Protein AF-A0A0F9C5E8-F1 (afdb_monomer_lite)

Radius of gyration: 18.39 Å; chains: 1; bounding box: 57×38×44 Å

pLDDT: mean 89.44, std 13.34, range [33.28, 97.56]

InterPro domains:
  IPR007160 Domain of unknown function DUF362 [PF04015] (44-143)

Foldseek 3Di:
DDDPPDPPPDDDDDPPPDDLLVRVQVVQVVVPHPCVPAAEPFAEEDEWALQDLDEPPNGDHPVNVLSVQVSNCVGYPNYAYEYEYHPPDWSLVSCCSHQVPVVVVVVHHYHYPVNFDWDKDQVVVVVDDPDGIDIDRVVVVCRDD

Sequence (145 aa):
MQTTQTKNNVNIIDASSDSLSNDIEKALQMHGGLSKFISKGDQVLLKPNFNTGDPFPASSDPEFLLTVIQKVLDITSDVSIIESSTLRLKTEEVINGIMGAEFKELGVPLITEQDFKYKTIDLKALGAEYIKKVKFPQRILDTEA

Organism: NCBI:txid412755

Secondary structure (DSSP, 8-state):
---------------SSS-HHHHHHHHHHTTT-GGGT--TT-EEEE----SSSPPTTSS--HHHHHHHHHHHHTT-SEEEEE--PSTT--HHHHHHHHHHHHHHHH-PPEE-TTT--EEEEETTTTT-SS--EEEEEHHHH----

Structure (mmCIF, N/CA/C/O backbone):
data_AF-A0A0F9C5E8-F1
#
_entry.id   AF-A0A0F9C5E8-F1
#
loop_
_atom_site.group_PDB
_atom_site.id
_atom_site.type_symbol
_atom_site.label_atom_id
_atom_site.label_alt_id
_atom_site.label_comp_id
_atom_site.label_asym_id
_atom_site.label_entity_id
_atom_site.label_seq_id
_atom_site.pdbx_PDB_ins_code
_atom_site.Cartn_x
_atom_site.Cartn_y
_atom_site.Cartn_z
_atom_site.occupancy
_atom_site.B_iso_or_equiv
_atom_site.auth_seq_id
_atom_site.auth_comp_id
_atom_site.auth_asym_id
_atom_site.auth_atom_id
_atom_site.pdbx_PDB_model_num
ATOM 1 N N . MET A 1 1 ? -40.160 -0.018 -25.779 1.00 40.16 1 MET A N 1
ATOM 2 C CA . MET A 1 1 ? -39.038 0.944 -25.749 1.00 40.16 1 MET A CA 1
ATOM 3 C C . MET A 1 1 ? -37.895 0.282 -25.006 1.00 40.16 1 MET A C 1
ATOM 5 O O . MET A 1 1 ? -38.085 -0.097 -23.860 1.00 40.16 1 MET A O 1
ATOM 9 N N . GLN A 1 2 ? -36.773 0.037 -25.683 1.00 33.28 2 GLN A N 1
ATOM 10 C CA . GLN A 1 2 ? -35.558 -0.487 -25.058 1.00 33.28 2 GLN A CA 1
ATOM 11 C C . GLN A 1 2 ? -34.925 0.627 -24.224 1.00 33.28 2 GLN A C 1
ATOM 13 O O . GLN A 1 2 ? -34.591 1.684 -24.752 1.00 33.28 2 GLN A O 1
ATOM 18 N N . THR A 1 3 ? -34.789 0.403 -22.922 1.00 35.19 3 THR A N 1
ATOM 19 C CA . THR A 1 3 ? -33.961 1.231 -22.047 1.00 35.19 3 THR A CA 1
ATOM 20 C C . THR A 1 3 ? -32.500 0.916 -22.332 1.00 35.19 3 THR A C 1
ATOM 22 O O . THR A 1 3 ? -32.006 -0.154 -21.976 1.00 35.19 3 THR A O 1
ATOM 25 N N . THR A 1 4 ? -31.812 1.839 -22.993 1.00 41.25 4 THR A N 1
ATOM 26 C CA . THR A 1 4 ? -30.359 1.822 -23.150 1.00 41.25 4 THR A CA 1
ATOM 27 C C . THR A 1 4 ? -29.732 1.974 -21.763 1.00 41.25 4 THR A C 1
ATOM 29 O O . THR A 1 4 ? -29.729 3.065 -21.202 1.00 41.25 4 THR A O 1
ATOM 32 N N . GLN A 1 5 ? -29.242 0.879 -21.173 1.00 43.75 5 GLN A N 1
ATOM 33 C CA . GLN A 1 5 ? -28.375 0.958 -19.997 1.00 43.75 5 GLN A CA 1
ATOM 34 C C . GLN A 1 5 ? -27.051 1.592 -20.423 1.00 43.75 5 GLN A C 1
ATOM 36 O O . GLN A 1 5 ? -26.252 0.986 -21.139 1.00 43.75 5 GLN A O 1
ATOM 41 N N . THR A 1 6 ? -26.811 2.819 -19.982 1.00 46.56 6 THR A N 1
ATOM 42 C CA . THR A 1 6 ? -25.499 3.452 -20.066 1.00 46.56 6 THR A CA 1
ATOM 43 C C . THR A 1 6 ? -24.561 2.707 -19.113 1.00 46.56 6 THR A C 1
ATOM 45 O O . THR A 1 6 ? -24.739 2.758 -17.898 1.00 46.56 6 THR A O 1
ATOM 48 N N . LYS A 1 7 ? -23.581 1.972 -19.657 1.00 53.41 7 LYS A N 1
ATOM 49 C CA . LYS A 1 7 ? -22.480 1.345 -18.903 1.00 53.41 7 LYS A CA 1
ATOM 50 C C . LYS A 1 7 ? -21.569 2.426 -18.311 1.00 53.41 7 LYS A C 1
ATOM 52 O O . LYS A 1 7 ? -20.485 2.673 -18.831 1.00 53.41 7 LYS A O 1
ATOM 57 N N . ASN A 1 8 ? -21.988 3.064 -17.229 1.00 58.28 8 ASN A N 1
ATOM 58 C CA . ASN A 1 8 ? -21.096 3.908 -16.445 1.00 58.28 8 ASN A CA 1
ATOM 59 C C . ASN A 1 8 ? -20.628 3.095 -15.235 1.00 58.28 8 ASN A C 1
ATOM 61 O O . ASN A 1 8 ? -21.305 3.045 -14.218 1.00 58.28 8 ASN A O 1
ATOM 65 N N . ASN A 1 9 ? -19.466 2.441 -15.352 1.00 75.19 9 ASN A N 1
ATOM 66 C CA . ASN A 1 9 ? -18.814 1.697 -14.258 1.00 75.19 9 ASN A CA 1
ATOM 67 C C . ASN A 1 9 ? -18.122 2.626 -13.236 1.00 75.19 9 ASN A C 1
ATOM 69 O O . ASN A 1 9 ? -17.212 2.198 -12.530 1.00 75.19 9 ASN A O 1
ATOM 73 N N . VAL A 1 10 ? -18.491 3.907 -13.203 1.00 79.88 10 VAL A N 1
ATOM 74 C CA . VAL A 1 10 ? -17.850 4.928 -12.374 1.00 79.88 10 VAL A CA 1
ATOM 75 C C . VAL A 1 10 ? -18.875 5.440 -11.382 1.00 79.88 10 VAL A C 1
ATOM 77 O O . VAL A 1 10 ? -19.918 5.959 -11.774 1.00 79.88 10 VAL A O 1
ATOM 80 N N . ASN A 1 11 ? -18.540 5.303 -10.106 1.00 82.56 11 ASN A N 1
ATOM 81 C CA . ASN A 1 11 ? -19.304 5.843 -9.000 1.00 82.56 11 ASN A CA 1
ATOM 82 C C . ASN A 1 11 ? -18.559 7.057 -8.442 1.00 82.56 11 ASN A C 1
ATOM 84 O O . ASN A 1 11 ? -17.354 6.984 -8.210 1.00 82.56 11 ASN A O 1
ATOM 88 N N . ILE A 1 12 ? -19.268 8.167 -8.249 1.00 85.25 12 ILE A N 1
ATOM 89 C CA . ILE A 1 12 ? -18.732 9.384 -7.632 1.00 85.25 12 ILE A CA 1
ATOM 90 C C . ILE A 1 12 ? -19.453 9.562 -6.302 1.00 85.25 12 ILE A C 1
ATOM 92 O O . ILE A 1 12 ? -20.683 9.513 -6.262 1.00 85.25 12 ILE A O 1
ATOM 96 N N . ILE A 1 13 ? -18.687 9.761 -5.235 1.00 83.69 13 ILE A N 1
ATOM 97 C CA . ILE A 1 13 ? -19.205 10.004 -3.889 1.00 83.69 13 ILE A CA 1
ATOM 98 C C . ILE A 1 13 ? -18.778 11.401 -3.466 1.00 83.69 13 ILE A C 1
ATOM 100 O O . ILE A 1 13 ? -17.630 11.794 -3.666 1.00 83.69 13 ILE A O 1
ATOM 104 N N . ASP A 1 14 ? -19.720 12.140 -2.892 1.00 84.75 14 ASP A N 1
ATOM 105 C CA . ASP A 1 14 ? -19.439 13.391 -2.206 1.00 84.75 14 ASP A CA 1
ATOM 106 C C . ASP A 1 14 ? -18.900 13.085 -0.803 1.00 84.75 14 ASP A C 1
ATOM 108 O O . ASP A 1 14 ? -19.644 12.620 0.060 1.00 84.75 14 ASP A O 1
ATOM 112 N N . ALA A 1 15 ? -17.604 13.331 -0.604 1.00 83.25 15 ALA A N 1
ATOM 113 C CA . ALA A 1 15 ? -16.894 13.100 0.653 1.00 83.25 15 ALA A CA 1
ATOM 114 C C . ALA A 1 15 ? -16.787 14.364 1.534 1.00 83.25 15 ALA A C 1
ATOM 116 O O . ALA A 1 15 ? -15.836 14.528 2.292 1.00 83.25 15 ALA A O 1
ATOM 117 N N . SER A 1 16 ? -17.706 15.327 1.373 1.00 81.19 16 SER A N 1
ATOM 118 C CA . SER A 1 16 ? -17.663 16.608 2.103 1.00 81.19 16 SER A CA 1
ATOM 119 C C . SER A 1 16 ? -18.531 16.661 3.365 1.00 81.19 16 SER A C 1
ATOM 121 O O . SER A 1 16 ? -18.454 17.631 4.119 1.00 81.19 16 SER A O 1
ATOM 123 N N . SER A 1 17 ? -19.378 15.656 3.596 1.00 78.38 17 SER A N 1
ATOM 124 C CA . SER A 1 17 ? -20.454 15.714 4.600 1.00 78.38 17 SER A CA 1
ATOM 125 C C . SER A 1 17 ? -20.312 14.724 5.757 1.00 78.38 17 SER A C 1
ATOM 127 O O . SER A 1 17 ? -21.110 14.771 6.693 1.00 78.38 17 SER A O 1
ATOM 129 N N . ASP A 1 18 ? -19.317 13.840 5.711 1.00 87.19 18 ASP A N 1
ATOM 130 C CA . ASP A 1 18 ? -19.126 12.756 6.671 1.00 87.19 18 ASP A CA 1
ATOM 131 C C . ASP A 1 18 ? -17.639 12.620 7.050 1.00 87.19 18 ASP A C 1
ATOM 133 O O . ASP A 1 18 ? -16.786 13.393 6.615 1.00 87.19 18 ASP A O 1
ATOM 137 N N . SER A 1 19 ? -17.324 11.653 7.908 1.00 92.88 19 SER A N 1
ATOM 138 C CA . SER A 1 19 ? -15.942 11.283 8.205 1.00 92.88 19 SER A CA 1
ATOM 139 C C . SER A 1 19 ? -15.291 10.552 7.028 1.00 92.88 19 SER A C 1
ATOM 141 O O . SER A 1 19 ? -15.931 9.740 6.353 1.00 92.88 19 SER A O 1
ATOM 143 N N . LEU A 1 20 ? -13.978 10.743 6.865 1.00 92.06 20 LEU A N 1
ATOM 144 C CA . LEU A 1 20 ? -13.174 10.071 5.841 1.00 92.06 20 LEU A CA 1
ATOM 145 C C . LEU A 1 20 ? -13.376 8.545 5.838 1.00 92.06 20 LEU A C 1
ATOM 147 O O . LEU A 1 20 ? -13.530 7.933 4.784 1.00 92.06 20 LEU A O 1
ATOM 151 N N . SER A 1 21 ? -13.447 7.925 7.020 1.00 93.44 21 SER A N 1
ATOM 152 C CA . SER A 1 21 ? -13.689 6.482 7.156 1.00 93.44 21 SER A CA 1
ATOM 153 C C . SER A 1 21 ? -15.048 6.039 6.616 1.00 93.44 21 SER A C 1
ATOM 155 O O . SER A 1 21 ? -15.128 5.002 5.946 1.00 93.44 21 SER A O 1
ATOM 157 N N . ASN A 1 22 ? -16.105 6.818 6.858 1.00 93.50 22 ASN A N 1
ATOM 158 C CA . ASN A 1 22 ? -17.437 6.525 6.334 1.00 93.50 22 ASN A CA 1
ATOM 159 C C . ASN A 1 22 ? -17.494 6.718 4.819 1.00 93.50 22 ASN A C 1
ATOM 161 O O . ASN A 1 22 ? -18.128 5.924 4.126 1.00 93.50 22 ASN A O 1
ATOM 165 N N . ASP A 1 23 ? -16.811 7.726 4.287 1.00 93.69 23 ASP A N 1
ATOM 166 C CA . ASP A 1 23 ? -16.805 7.974 2.846 1.00 93.69 23 ASP A CA 1
ATOM 167 C C . ASP A 1 23 ? -15.986 6.929 2.082 1.00 93.69 23 ASP A C 1
ATOM 169 O O . ASP A 1 23 ? -16.433 6.438 1.040 1.00 93.69 23 ASP A O 1
ATOM 173 N N . ILE A 1 24 ? -14.862 6.478 2.648 1.00 93.44 24 ILE A N 1
ATOM 174 C CA . ILE A 1 24 ? -14.124 5.312 2.141 1.00 93.44 24 ILE A CA 1
ATOM 175 C C . ILE A 1 24 ? -15.002 4.054 2.206 1.00 93.44 24 ILE A C 1
ATOM 177 O O . ILE A 1 24 ? -15.037 3.286 1.244 1.00 93.44 24 ILE A O 1
ATOM 181 N N . GLU A 1 25 ? -15.745 3.840 3.298 1.00 92.94 25 GLU A N 1
ATOM 182 C CA . GLU A 1 25 ? -16.660 2.696 3.418 1.00 92.94 25 GLU A CA 1
ATOM 183 C C . GLU A 1 25 ? -17.726 2.712 2.321 1.00 92.94 25 GLU A C 1
ATOM 185 O O . GLU A 1 25 ? -17.894 1.721 1.611 1.00 92.94 25 GLU A O 1
ATOM 190 N N . LYS A 1 26 ? -18.405 3.849 2.125 1.00 92.44 26 LYS A N 1
ATOM 191 C CA . LYS A 1 26 ? -19.398 4.016 1.054 1.00 92.44 26 LYS A CA 1
ATOM 192 C C . LYS A 1 26 ? -18.786 3.681 -0.306 1.00 92.44 26 LYS A C 1
ATOM 194 O O . LYS A 1 26 ? -19.394 2.929 -1.068 1.00 92.44 26 LYS A O 1
ATOM 199 N N . ALA A 1 27 ? -17.574 4.171 -0.587 1.00 91.50 27 ALA A N 1
ATOM 200 C CA . ALA A 1 27 ? -16.862 3.894 -1.837 1.00 91.50 27 ALA A CA 1
ATOM 201 C C . ALA A 1 27 ? -16.620 2.403 -2.051 1.00 91.50 27 ALA A C 1
ATOM 203 O O . ALA A 1 27 ? -16.936 1.866 -3.115 1.00 91.50 27 ALA A O 1
ATOM 204 N N . LEU A 1 28 ? -16.124 1.714 -1.027 1.00 92.19 28 LEU A N 1
ATOM 205 C CA . LEU A 1 28 ? -15.873 0.278 -1.081 1.00 92.19 28 LEU A CA 1
ATOM 206 C C . LEU A 1 28 ? -17.173 -0.517 -1.254 1.00 92.19 28 LEU A C 1
ATOM 208 O O . LEU A 1 28 ? -17.236 -1.427 -2.087 1.00 92.19 28 LEU A O 1
ATOM 212 N N . GLN A 1 29 ? -18.232 -0.157 -0.525 1.00 92.31 29 GLN A N 1
ATOM 213 C CA . GLN A 1 29 ? -19.520 -0.854 -0.571 1.00 92.31 29 GLN A CA 1
ATOM 214 C C . GLN A 1 29 ? -20.193 -0.773 -1.945 1.00 92.31 29 GLN A C 1
ATOM 216 O O . GLN A 1 29 ? -20.793 -1.755 -2.384 1.00 92.31 29 GLN A O 1
ATOM 221 N N . MET A 1 30 ? -20.009 0.316 -2.699 1.00 90.19 30 MET A N 1
ATOM 222 C CA . MET A 1 30 ? -20.496 0.401 -4.086 1.00 90.19 30 MET A CA 1
ATOM 223 C C . MET A 1 30 ? -19.869 -0.648 -5.024 1.00 90.19 30 MET A C 1
ATOM 225 O O . MET A 1 30 ? -20.436 -0.951 -6.075 1.00 90.19 30 MET A O 1
ATOM 229 N N . HIS A 1 31 ? -18.734 -1.241 -4.641 1.00 88.88 31 HIS A N 1
ATOM 230 C CA . HIS A 1 31 ? -18.076 -2.339 -5.359 1.00 88.88 31 HIS A CA 1
ATOM 231 C C . HIS A 1 31 ? -18.258 -3.717 -4.686 1.00 88.88 31 HIS A C 1
ATOM 233 O O . HIS A 1 31 ? -17.809 -4.739 -5.225 1.00 88.88 31 HIS A O 1
ATOM 239 N N . GLY A 1 32 ? -18.999 -3.767 -3.573 1.00 91.62 32 GLY A N 1
ATOM 240 C CA . GLY A 1 32 ? -19.283 -4.965 -2.778 1.00 91.62 32 GLY A CA 1
ATOM 241 C C . GLY A 1 32 ? -18.394 -5.146 -1.544 1.00 91.62 32 GLY A C 1
ATOM 242 O O . GLY A 1 32 ? -18.422 -6.222 -0.954 1.00 91.62 32 GLY A O 1
ATOM 243 N N . GLY A 1 33 ? -17.618 -4.126 -1.166 1.00 94.31 33 GLY A N 1
ATOM 244 C CA . GLY A 1 33 ? -16.755 -4.136 0.016 1.00 94.31 33 GLY A CA 1
ATOM 245 C C . GLY A 1 33 ? -15.441 -4.901 -0.175 1.00 94.31 33 GLY A C 1
ATOM 246 O O . GLY A 1 33 ? -15.265 -5.660 -1.130 1.00 94.31 33 GLY A O 1
ATOM 247 N N . LEU A 1 34 ? -14.503 -4.706 0.757 1.00 96.00 34 LEU A N 1
ATOM 248 C CA . LEU A 1 34 ? -13.199 -5.384 0.740 1.00 96.00 34 LEU A CA 1
ATOM 249 C C . LEU A 1 34 ? -13.329 -6.903 0.925 1.00 96.00 34 LEU A C 1
ATOM 251 O O . LEU A 1 34 ? -12.650 -7.665 0.243 1.00 96.00 34 LEU A O 1
ATOM 255 N N . SER A 1 35 ? -14.267 -7.360 1.761 1.00 95.88 35 SER A N 1
ATOM 256 C CA . SER A 1 35 ? -14.495 -8.791 2.032 1.00 95.88 35 SER A CA 1
ATOM 257 C C . SER A 1 35 ? -14.951 -9.604 0.814 1.00 95.88 35 SER A C 1
ATOM 259 O O . SER A 1 35 ? -15.054 -10.824 0.883 1.00 95.88 35 SER A O 1
ATOM 261 N N . LYS A 1 36 ? -15.242 -8.948 -0.313 1.00 95.50 36 LYS A N 1
ATOM 262 C CA . LYS A 1 36 ? -15.536 -9.616 -1.584 1.00 95.50 36 LYS A CA 1
ATOM 263 C C . LYS A 1 36 ? -14.294 -10.224 -2.242 1.00 95.50 36 LYS A C 1
ATOM 265 O O . LYS A 1 36 ? -14.443 -11.113 -3.076 1.00 95.50 36 LYS A O 1
ATOM 270 N N . PHE A 1 37 ? -13.102 -9.723 -1.919 1.00 93.31 37 PHE A N 1
ATOM 271 C CA . PHE A 1 37 ? -11.840 -10.180 -2.513 1.00 93.31 37 PHE A CA 1
ATOM 272 C C . PHE A 1 37 ? -10.692 -10.336 -1.508 1.00 93.31 37 PHE A C 1
ATOM 274 O O . PHE A 1 37 ? -9.637 -10.816 -1.901 1.00 93.31 37 PHE A O 1
ATOM 281 N N . ILE A 1 38 ? -10.892 -9.940 -0.246 1.00 96.31 38 ILE A N 1
ATOM 282 C CA . ILE A 1 38 ? -9.977 -10.202 0.867 1.00 96.31 38 ILE A CA 1
ATOM 283 C C . ILE A 1 38 ? -10.682 -11.130 1.851 1.00 96.31 38 ILE A C 1
ATOM 285 O O . ILE A 1 38 ? -11.776 -10.827 2.334 1.00 96.31 38 ILE A O 1
ATOM 289 N N . SER A 1 39 ? -10.035 -12.240 2.169 1.00 96.25 39 SER A N 1
ATOM 290 C CA . SER A 1 39 ? -10.463 -13.219 3.159 1.00 96.25 39 SER A CA 1
ATOM 291 C C . SER A 1 39 ? -9.524 -13.230 4.360 1.00 96.25 39 SER A C 1
ATOM 293 O O . SER A 1 39 ? -8.374 -12.794 4.309 1.00 96.25 39 SER A O 1
ATOM 295 N N . LYS A 1 40 ? -10.016 -13.760 5.482 1.00 96.31 40 LYS A N 1
ATOM 296 C CA . LYS A 1 40 ? -9.174 -13.989 6.654 1.00 96.31 40 LYS A CA 1
ATOM 297 C C . LYS A 1 40 ? -8.051 -14.964 6.297 1.00 96.31 40 LYS A C 1
ATOM 299 O O . LYS A 1 40 ? -8.332 -16.089 5.893 1.00 96.31 40 LYS A O 1
ATOM 304 N N . GLY A 1 41 ? -6.811 -14.559 6.558 1.00 94.31 41 GLY A N 1
ATOM 305 C CA . GLY A 1 41 ? -5.623 -15.357 6.254 1.00 94.31 41 GLY A CA 1
ATOM 306 C C . GLY A 1 41 ? -4.966 -14.988 4.928 1.00 94.31 41 GLY A C 1
ATOM 307 O O . GLY A 1 41 ? -3.836 -15.412 4.705 1.00 94.31 41 GLY A O 1
ATOM 308 N N . ASP A 1 42 ? -5.614 -14.163 4.101 1.00 94.69 42 ASP A N 1
ATOM 309 C CA . ASP A 1 42 ? -4.979 -13.606 2.912 1.00 94.69 42 ASP A CA 1
ATOM 310 C C . ASP A 1 42 ? -3.840 -12.676 3.326 1.00 94.69 42 ASP A C 1
ATOM 312 O O . ASP A 1 42 ? -3.971 -11.886 4.271 1.00 94.69 42 ASP A O 1
ATOM 316 N N . GLN A 1 43 ? -2.751 -12.742 2.566 1.00 93.44 43 GLN A N 1
ATOM 317 C CA . GLN A 1 43 ? -1.687 -11.754 2.622 1.00 93.44 43 GLN A CA 1
ATOM 318 C C . GLN A 1 43 ? -2.056 -10.555 1.749 1.00 93.44 43 GLN A C 1
ATOM 320 O O . GLN A 1 43 ? -2.291 -10.694 0.547 1.00 93.44 43 GLN A O 1
ATOM 325 N N . VAL A 1 44 ? -2.052 -9.360 2.337 1.00 95.38 44 VAL A N 1
ATOM 326 C CA . VAL A 1 44 ? -2.382 -8.113 1.643 1.00 95.38 44 VAL A CA 1
ATOM 327 C C . VAL A 1 44 ? -1.172 -7.188 1.617 1.00 95.38 44 VAL A C 1
ATOM 329 O O . VAL A 1 44 ? -0.680 -6.727 2.647 1.00 95.38 44 VAL A O 1
ATOM 332 N N . LEU A 1 45 ? -0.715 -6.872 0.406 1.00 95.06 45 LEU A N 1
ATOM 333 C CA . LEU A 1 45 ? 0.308 -5.860 0.163 1.00 95.06 45 LEU A CA 1
ATOM 334 C C . LEU A 1 45 ? -0.352 -4.547 -0.260 1.00 95.06 45 LEU A C 1
ATOM 336 O O . LEU A 1 45 ? -1.006 -4.475 -1.301 1.00 95.06 45 LEU A O 1
ATOM 340 N N . LEU A 1 46 ? -0.150 -3.493 0.526 1.00 95.75 46 LEU A N 1
ATOM 341 C CA . LEU A 1 46 ? -0.629 -2.148 0.226 1.00 95.75 46 LEU A CA 1
ATOM 342 C C . LEU A 1 46 ? 0.482 -1.334 -0.440 1.00 95.75 46 LEU A C 1
ATOM 344 O O . LEU A 1 46 ? 1.594 -1.239 0.077 1.00 95.75 46 LEU A O 1
ATOM 348 N N . LYS A 1 47 ? 0.168 -0.738 -1.593 1.00 95.25 47 LYS A N 1
ATOM 349 C CA . LYS A 1 47 ? 1.093 0.071 -2.396 1.00 95.25 47 LYS A CA 1
ATOM 350 C C . LYS A 1 47 ? 0.618 1.530 -2.425 1.00 95.25 47 LYS A C 1
ATOM 352 O O . LYS A 1 47 ? -0.153 1.883 -3.319 1.00 95.25 47 LYS A O 1
ATOM 357 N N . PRO A 1 48 ? 1.026 2.369 -1.456 1.00 96.06 48 PRO A N 1
ATOM 358 C CA . PRO A 1 48 ? 0.744 3.800 -1.494 1.00 96.06 48 PRO A CA 1
ATOM 359 C C . PRO A 1 48 ? 1.545 4.497 -2.614 1.00 96.06 48 PRO A C 1
ATOM 361 O O . PRO A 1 48 ? 2.120 3.852 -3.505 1.00 96.06 48 PRO A O 1
ATOM 364 N N . ASN A 1 49 ? 1.518 5.830 -2.599 1.00 95.62 49 ASN A N 1
ATOM 365 C CA . ASN A 1 49 ? 2.366 6.688 -3.413 1.00 95.62 49 ASN A CA 1
ATOM 366 C C . ASN A 1 49 ? 3.227 7.583 -2.510 1.00 95.62 49 ASN A C 1
ATOM 368 O O . ASN A 1 49 ? 2.797 8.670 -2.127 1.00 95.62 49 ASN A O 1
ATOM 372 N N . PHE A 1 50 ? 4.448 7.140 -2.218 1.00 95.81 50 PHE A N 1
ATOM 373 C CA . PHE A 1 50 ? 5.493 7.948 -1.573 1.00 95.81 50 PHE A CA 1
ATOM 374 C C . PHE A 1 50 ? 6.719 8.077 -2.480 1.00 95.81 50 PHE A C 1
ATOM 376 O O . PHE A 1 50 ? 7.823 7.628 -2.170 1.00 95.81 50 PHE A O 1
ATOM 383 N N . ASN A 1 51 ? 6.518 8.665 -3.660 1.00 94.00 51 ASN A N 1
ATOM 384 C CA . ASN A 1 51 ? 7.582 8.822 -4.650 1.00 94.00 51 ASN A CA 1
ATOM 385 C C . ASN A 1 51 ? 8.656 9.842 -4.216 1.00 94.00 51 ASN A C 1
ATOM 387 O O . ASN A 1 51 ? 9.835 9.647 -4.512 1.00 94.00 51 ASN A O 1
ATOM 391 N N . THR A 1 52 ? 8.269 10.913 -3.520 1.00 94.12 52 THR A N 1
ATOM 392 C CA . THR A 1 52 ? 9.161 11.959 -2.986 1.00 94.12 52 THR A CA 1
ATOM 393 C C . THR A 1 52 ? 8.753 12.320 -1.558 1.00 94.12 52 THR A C 1
ATOM 395 O O . THR A 1 52 ? 7.702 11.899 -1.089 1.00 94.12 52 THR A O 1
ATOM 398 N N . GLY A 1 53 ? 9.573 13.118 -0.866 1.00 93.38 53 GLY A N 1
ATOM 399 C CA . GLY A 1 53 ? 9.240 13.677 0.452 1.00 93.38 53 GLY A CA 1
ATOM 400 C C . GLY A 1 53 ? 8.219 14.820 0.420 1.00 93.38 53 GLY A C 1
ATOM 401 O O . GLY A 1 53 ? 8.025 15.478 1.438 1.00 93.38 53 GLY A O 1
ATOM 402 N N . ASP A 1 54 ? 7.605 15.095 -0.734 1.00 94.44 54 ASP A N 1
ATOM 403 C CA . ASP A 1 54 ? 6.583 16.131 -0.845 1.00 94.44 54 ASP A CA 1
ATOM 404 C C . ASP A 1 54 ? 5.283 15.640 -0.183 1.00 94.44 54 ASP A C 1
ATOM 406 O O . ASP A 1 54 ? 4.858 14.507 -0.440 1.00 94.44 54 ASP A O 1
ATOM 410 N N . PRO A 1 55 ? 4.626 16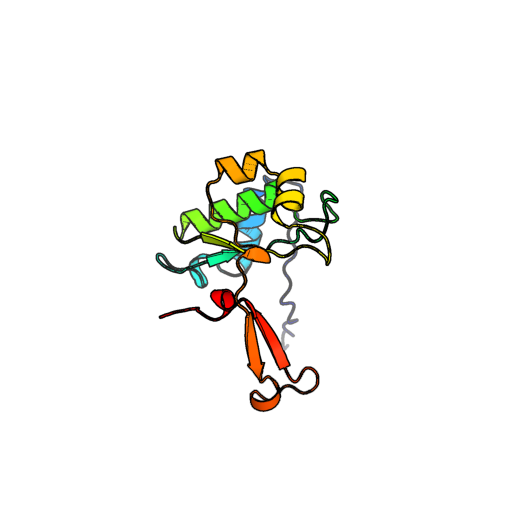.458 0.657 1.00 91.62 55 PRO A N 1
ATOM 411 C CA . PRO A 1 55 ? 3.396 16.055 1.329 1.00 91.62 55 PRO A CA 1
ATOM 412 C C . PRO A 1 55 ? 2.221 15.943 0.345 1.00 91.62 55 PRO A C 1
ATOM 414 O O . PRO A 1 55 ? 2.304 16.322 -0.829 1.00 91.62 55 PRO A O 1
ATOM 417 N N . PHE A 1 56 ? 1.085 15.439 0.830 1.00 91.38 56 PHE A N 1
ATOM 418 C CA . PHE A 1 56 ? -0.183 15.494 0.101 1.00 91.38 56 PHE A CA 1
ATOM 419 C C . PHE A 1 56 ? -0.442 16.919 -0.448 1.00 91.38 56 PHE A C 1
ATOM 421 O O . PHE A 1 56 ? -0.230 17.895 0.279 1.00 91.38 56 PHE A O 1
ATOM 428 N N . PRO A 1 57 ? -0.874 17.076 -1.718 1.00 93.06 57 PRO A N 1
ATOM 429 C CA . PRO A 1 57 ? -1.388 16.046 -2.630 1.00 93.06 57 PRO A CA 1
ATOM 430 C C . PRO A 1 57 ? -0.354 15.373 -3.549 1.00 93.06 57 PRO A C 1
ATOM 432 O O . PRO A 1 57 ? -0.743 14.614 -4.435 1.00 93.06 57 PRO A O 1
ATOM 435 N N . ALA A 1 58 ? 0.946 15.638 -3.384 1.00 93.19 58 ALA A N 1
ATOM 436 C CA . ALA A 1 58 ? 1.984 15.004 -4.208 1.00 93.19 58 ALA A CA 1
ATOM 437 C C . ALA A 1 58 ? 2.247 13.536 -3.810 1.00 93.19 58 ALA A C 1
ATOM 439 O O . ALA A 1 58 ? 2.583 12.710 -4.663 1.00 93.19 58 ALA A O 1
ATOM 440 N N . SER A 1 59 ? 2.029 13.218 -2.532 1.00 94.50 59 SER A N 1
ATOM 441 C CA . SER A 1 59 ? 2.073 11.868 -1.960 1.00 94.50 59 SER A CA 1
ATOM 442 C C . SER A 1 59 ? 0.702 11.442 -1.428 1.00 94.50 59 SER A C 1
ATOM 444 O O . SER A 1 59 ? -0.218 12.258 -1.327 1.00 94.50 59 SER A O 1
ATOM 446 N N . SER A 1 60 ? 0.553 10.158 -1.094 1.00 95.19 60 SER A N 1
ATOM 447 C CA . SER A 1 60 ? -0.632 9.652 -0.394 1.00 95.19 60 SER A CA 1
ATOM 448 C C . SER A 1 60 ? -0.885 10.437 0.896 1.00 95.19 60 SER A C 1
ATOM 450 O O . SER A 1 60 ? 0.042 10.687 1.663 1.00 95.19 60 SER A O 1
ATOM 452 N N . ASP A 1 61 ? -2.147 10.796 1.135 1.00 95.19 61 ASP A N 1
ATOM 453 C CA . ASP A 1 61 ? -2.585 11.376 2.404 1.00 95.19 61 ASP A CA 1
ATOM 454 C C . ASP A 1 61 ? -2.403 10.345 3.538 1.00 95.19 61 ASP A C 1
ATOM 456 O O . ASP A 1 61 ? -2.946 9.235 3.430 1.00 95.19 61 ASP A O 1
ATOM 460 N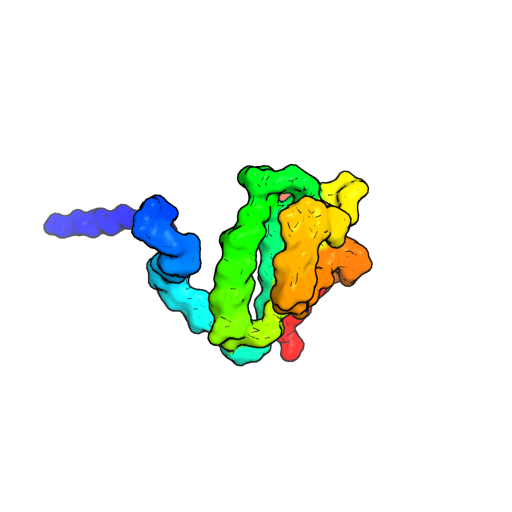 N . PRO A 1 62 ? -1.645 10.669 4.606 1.00 95.25 62 PRO A N 1
AT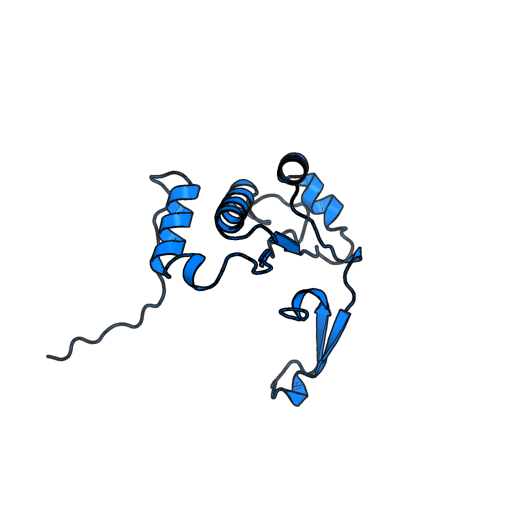OM 461 C CA . PRO A 1 62 ? -1.480 9.790 5.758 1.00 95.25 62 PRO A CA 1
ATOM 462 C C . PRO A 1 62 ? -2.802 9.355 6.396 1.00 95.25 62 PRO A C 1
ATOM 464 O O . PRO A 1 62 ? -2.950 8.174 6.711 1.00 95.25 62 PRO A O 1
ATOM 467 N N . GLU A 1 63 ? -3.781 10.255 6.545 1.00 94.56 63 GLU A N 1
ATOM 468 C CA . GLU A 1 63 ? -5.061 9.927 7.193 1.00 94.56 63 GLU A CA 1
ATOM 469 C C . GLU A 1 63 ? -5.851 8.914 6.353 1.00 94.56 63 GLU A C 1
ATOM 471 O O . GLU A 1 63 ? -6.368 7.914 6.867 1.00 94.56 63 GLU A O 1
ATOM 476 N N . PHE A 1 64 ? -5.870 9.120 5.032 1.00 95.25 64 PHE A N 1
ATOM 477 C CA . PHE A 1 64 ? -6.468 8.184 4.082 1.00 95.25 64 PHE A CA 1
ATOM 478 C C . PHE A 1 64 ? -5.798 6.811 4.152 1.00 95.25 64 PHE A C 1
ATOM 480 O O . PHE A 1 64 ? -6.484 5.790 4.251 1.00 95.25 64 PHE A O 1
ATOM 487 N N . LEU A 1 65 ? -4.463 6.771 4.124 1.00 96.62 65 LEU A N 1
ATOM 488 C CA . LEU A 1 65 ? -3.712 5.520 4.149 1.00 96.62 65 LEU A CA 1
ATOM 489 C C . LEU A 1 65 ? -3.954 4.738 5.445 1.00 96.62 65 LEU A C 1
ATOM 491 O O . LEU A 1 65 ? -4.260 3.549 5.378 1.00 96.62 65 LEU A O 1
ATOM 495 N N . LEU A 1 66 ? -3.871 5.393 6.606 1.00 95.88 66 LEU A N 1
ATOM 496 C CA . LEU A 1 66 ? -4.139 4.764 7.906 1.00 95.88 66 LEU A CA 1
ATOM 497 C C . LEU A 1 66 ? -5.560 4.200 7.969 1.00 95.88 66 LEU A C 1
ATOM 499 O O . LEU A 1 66 ? -5.762 3.070 8.412 1.00 95.88 66 LEU A O 1
ATOM 503 N N . THR A 1 67 ? -6.535 4.951 7.455 1.00 95.94 67 THR A N 1
ATOM 504 C CA . THR A 1 67 ? -7.934 4.514 7.413 1.00 95.94 67 THR A CA 1
ATOM 505 C C . THR A 1 67 ? -8.119 3.277 6.533 1.00 95.94 67 THR A C 1
ATOM 507 O O . THR A 1 67 ? -8.815 2.337 6.921 1.00 95.94 67 THR A O 1
ATOM 510 N N . VAL A 1 68 ? -7.477 3.235 5.360 1.00 96.81 68 VAL A N 1
ATOM 511 C CA . VAL A 1 68 ? -7.499 2.054 4.483 1.00 96.81 68 VAL A CA 1
ATOM 512 C C . VAL A 1 68 ? -6.820 0.860 5.154 1.00 96.81 68 VAL A C 1
ATOM 514 O O . VAL A 1 68 ? -7.371 -0.239 5.117 1.00 96.81 68 VAL A O 1
ATOM 517 N N . ILE A 1 69 ? -5.665 1.062 5.796 1.00 96.81 69 ILE A N 1
ATOM 518 C CA . ILE A 1 69 ? -4.948 -0.008 6.503 1.00 96.81 69 ILE A CA 1
ATOM 519 C C . ILE A 1 69 ? -5.826 -0.606 7.600 1.00 96.81 69 ILE A C 1
ATOM 521 O O . ILE A 1 69 ? -5.958 -1.827 7.661 1.00 96.81 69 ILE A O 1
ATOM 525 N N . GLN A 1 70 ? -6.474 0.230 8.415 1.00 96.12 70 GLN A N 1
ATOM 526 C CA . GLN A 1 70 ? -7.351 -0.248 9.482 1.00 96.12 70 GLN A CA 1
ATOM 527 C C . GLN A 1 70 ? -8.506 -1.091 8.928 1.00 96.12 70 GLN A C 1
ATOM 529 O O . GLN A 1 70 ? -8.747 -2.192 9.414 1.00 96.12 70 GLN A O 1
ATOM 534 N N . LYS A 1 71 ? -9.156 -0.641 7.847 1.00 96.12 71 LYS A N 1
ATOM 535 C CA . LYS A 1 71 ? -10.241 -1.401 7.201 1.00 96.12 71 LYS A CA 1
ATOM 536 C C . LYS A 1 71 ? -9.793 -2.765 6.666 1.00 96.12 71 LYS A C 1
ATOM 538 O O . LYS A 1 71 ? -10.588 -3.700 6.641 1.00 96.12 71 LYS A O 1
ATOM 543 N N . VAL A 1 72 ? -8.543 -2.892 6.215 1.00 97.38 72 VAL A N 1
ATOM 544 C CA . VAL A 1 72 ? -7.979 -4.185 5.793 1.00 97.38 72 VAL A CA 1
ATOM 545 C C . VAL A 1 72 ? -7.646 -5.056 7.008 1.00 97.38 72 VAL A C 1
ATOM 547 O O . VAL A 1 72 ? -7.957 -6.248 6.996 1.00 97.38 72 VAL A O 1
ATOM 550 N N . LEU A 1 73 ? -7.070 -4.467 8.063 1.00 96.69 73 LEU A N 1
ATOM 551 C CA . LEU A 1 73 ? -6.756 -5.153 9.323 1.00 96.69 73 LEU A CA 1
ATOM 552 C C . LEU A 1 73 ? -8.002 -5.718 10.020 1.00 96.69 73 LEU A C 1
ATOM 554 O O . LEU A 1 73 ? -7.924 -6.765 10.663 1.00 96.69 73 LEU A O 1
ATOM 558 N N . ASP A 1 74 ? -9.159 -5.080 9.835 1.00 96.31 74 ASP A N 1
ATOM 559 C CA . ASP A 1 74 ? -10.450 -5.582 10.317 1.00 96.31 74 ASP A CA 1
ATOM 560 C C . ASP A 1 74 ? -10.866 -6.915 9.642 1.00 96.31 74 ASP A C 1
ATOM 562 O O . ASP A 1 74 ? -11.746 -7.617 10.145 1.00 96.31 74 ASP A O 1
ATOM 566 N N . ILE A 1 75 ? -10.233 -7.293 8.519 1.00 97.56 75 ILE A N 1
ATOM 567 C CA . ILE A 1 75 ? -10.535 -8.504 7.733 1.00 97.56 75 ILE A CA 1
ATOM 568 C C . ILE A 1 75 ? -9.418 -9.553 7.849 1.00 97.56 75 ILE A C 1
ATOM 570 O O . ILE A 1 75 ? -9.702 -10.739 8.051 1.00 97.56 75 ILE A O 1
ATOM 574 N N . THR A 1 76 ? -8.153 -9.142 7.718 1.00 97.12 76 THR A N 1
ATOM 575 C CA . THR A 1 76 ? -6.982 -10.033 7.770 1.00 97.12 76 THR A CA 1
ATOM 576 C C . THR A 1 76 ? -5.819 -9.397 8.525 1.00 97.12 76 THR A C 1
ATOM 578 O O . THR A 1 76 ? -5.639 -8.186 8.507 1.00 97.12 76 THR A O 1
ATOM 581 N N . SER A 1 77 ? -5.003 -10.218 9.186 1.00 95.75 77 SER A N 1
ATOM 582 C CA . SER A 1 77 ? -3.872 -9.750 9.995 1.00 95.75 77 SER A CA 1
ATOM 583 C C . SER A 1 77 ? -2.542 -9.686 9.239 1.00 95.75 77 SER A C 1
ATOM 585 O O . SER A 1 77 ? -1.614 -9.049 9.730 1.00 95.75 77 SER A O 1
ATOM 587 N N . ASP A 1 78 ? -2.409 -10.362 8.092 1.00 95.25 78 ASP A N 1
ATOM 588 C CA . ASP A 1 78 ? -1.174 -10.342 7.292 1.00 95.25 78 ASP A CA 1
ATOM 589 C C . ASP A 1 78 ? -1.215 -9.183 6.290 1.00 95.25 78 ASP A C 1
ATOM 591 O O . ASP A 1 78 ? -1.502 -9.349 5.105 1.00 95.25 78 ASP A O 1
ATOM 595 N N . VAL A 1 79 ? -0.985 -7.978 6.806 1.00 96.25 79 VAL A N 1
ATOM 596 C CA . VAL A 1 79 ? -0.933 -6.739 6.025 1.00 96.25 79 VAL A CA 1
ATOM 597 C C . VAL A 1 79 ? 0.495 -6.218 6.038 1.00 96.25 79 VAL A C 1
ATOM 599 O O . VAL A 1 79 ? 1.149 -6.208 7.07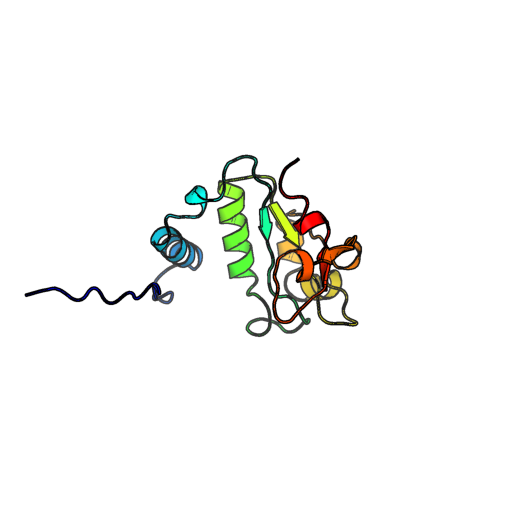7 1.00 96.25 79 VAL A O 1
ATOM 602 N N . SER A 1 80 ? 1.006 -5.774 4.893 1.00 95.31 80 SER A N 1
ATOM 603 C CA . SER A 1 80 ? 2.295 -5.075 4.793 1.00 95.31 80 SER A CA 1
ATOM 604 C C . SER A 1 80 ? 2.209 -3.934 3.786 1.00 95.31 80 SER A C 1
ATOM 606 O O . SER A 1 80 ? 1.463 -4.013 2.809 1.00 95.31 80 SER A O 1
ATOM 608 N N . ILE A 1 81 ? 3.006 -2.887 3.985 1.00 95.44 81 ILE A N 1
ATOM 609 C CA . ILE A 1 81 ? 3.223 -1.849 2.977 1.00 95.44 81 ILE A CA 1
ATOM 610 C C . ILE A 1 81 ? 4.414 -2.245 2.111 1.00 95.44 81 ILE A C 1
ATOM 612 O O . ILE A 1 81 ? 5.458 -2.646 2.623 1.00 95.44 81 ILE A O 1
ATOM 616 N N . ILE A 1 82 ? 4.272 -2.103 0.798 1.00 94.94 82 ILE A N 1
ATOM 617 C CA . ILE A 1 82 ? 5.371 -2.227 -0.156 1.00 94.94 82 ILE A CA 1
ATOM 618 C C . ILE A 1 82 ? 5.511 -0.927 -0.938 1.00 94.94 82 ILE A C 1
ATOM 620 O O . ILE A 1 82 ? 4.540 -0.456 -1.520 1.00 94.94 82 ILE A O 1
ATOM 624 N N . GLU A 1 83 ? 6.701 -0.335 -0.968 1.00 95.00 83 GLU A N 1
ATOM 625 C CA . GLU A 1 83 ? 6.925 0.955 -1.629 1.00 95.00 83 GLU A CA 1
ATOM 626 C C . GLU A 1 83 ? 8.370 1.101 -2.137 1.00 95.00 83 GLU A C 1
ATOM 628 O O . GLU A 1 83 ? 9.291 0.459 -1.644 1.00 95.00 83 GLU A O 1
ATOM 633 N N . SER A 1 84 ? 8.555 1.926 -3.165 1.00 94.88 84 SER A N 1
ATOM 634 C CA . SER A 1 84 ? 9.835 2.408 -3.670 1.00 94.88 84 SER A CA 1
ATOM 635 C C . SER A 1 84 ? 9.680 3.855 -4.131 1.00 94.88 84 SER A C 1
ATOM 637 O O . SER A 1 84 ? 8.993 4.133 -5.117 1.00 94.88 84 SER A O 1
ATOM 639 N N . SER A 1 85 ? 10.396 4.761 -3.479 1.00 95.69 85 SER A N 1
ATOM 640 C CA . SER A 1 85 ? 10.518 6.154 -3.890 1.00 95.69 85 SER A CA 1
ATOM 641 C C . SER A 1 85 ? 11.324 6.312 -5.183 1.00 95.69 85 SER A C 1
ATOM 643 O O . SER A 1 85 ? 11.913 5.367 -5.723 1.00 95.69 85 SER A O 1
ATOM 645 N N . THR A 1 86 ? 11.341 7.543 -5.693 1.00 93.50 86 THR A N 1
ATOM 646 C CA . THR A 1 86 ? 12.053 7.904 -6.913 1.00 93.50 86 THR A CA 1
ATOM 647 C C . THR A 1 86 ? 13.549 7.611 -6.813 1.00 93.50 86 THR A C 1
ATOM 649 O O . THR A 1 86 ? 14.144 7.604 -5.734 1.00 93.50 86 THR A O 1
ATOM 652 N N . LEU A 1 87 ? 14.181 7.408 -7.972 1.00 83.62 87 LEU A N 1
ATOM 653 C CA . LEU A 1 87 ? 15.604 7.096 -8.061 1.00 83.62 87 LEU A CA 1
ATOM 654 C C . LEU A 1 87 ? 16.437 8.113 -7.254 1.00 83.62 87 LEU A C 1
ATOM 656 O O . LEU A 1 87 ? 16.357 9.312 -7.518 1.00 83.62 87 LEU A O 1
ATOM 660 N N . ARG A 1 88 ? 17.298 7.607 -6.354 1.00 89.50 88 ARG A N 1
ATOM 661 C CA . ARG A 1 88 ? 18.188 8.339 -5.414 1.00 89.50 88 ARG A CA 1
ATOM 662 C C . ARG A 1 88 ? 17.578 8.740 -4.068 1.00 89.50 88 ARG A C 1
ATOM 664 O O . ARG A 1 88 ? 18.331 9.228 -3.229 1.00 89.50 88 ARG A O 1
ATOM 671 N N . LEU A 1 89 ? 16.285 8.530 -3.842 1.00 94.88 89 LEU A N 1
ATOM 672 C CA . LEU A 1 89 ? 15.688 8.670 -2.513 1.00 94.88 89 LEU A CA 1
ATOM 673 C C . LEU A 1 89 ? 15.642 7.313 -1.809 1.00 94.88 89 LEU A C 1
ATOM 675 O O . LEU A 1 89 ? 15.588 6.278 -2.472 1.00 94.88 89 LEU A O 1
ATOM 679 N N . LYS A 1 90 ? 15.671 7.332 -0.473 1.00 95.56 90 LYS A N 1
ATOM 680 C CA . LYS A 1 90 ? 15.405 6.148 0.346 1.00 95.56 90 LYS A CA 1
ATOM 681 C C . LYS A 1 90 ? 13.959 6.180 0.811 1.00 95.56 90 LYS A C 1
ATOM 683 O O . LYS A 1 90 ? 13.554 7.156 1.445 1.00 95.56 90 LYS A O 1
ATOM 688 N N . THR A 1 91 ? 13.209 5.117 0.543 1.00 96.06 91 THR A N 1
ATOM 689 C CA . THR A 1 91 ? 11.770 5.080 0.858 1.00 96.06 91 THR A CA 1
ATOM 690 C C . THR A 1 91 ? 11.493 5.252 2.342 1.00 96.06 91 THR A C 1
ATOM 692 O O . THR A 1 91 ? 10.580 5.983 2.714 1.00 96.06 91 THR A O 1
ATOM 695 N N . GLU A 1 92 ? 12.312 4.645 3.202 1.00 94.69 92 GLU A N 1
ATOM 696 C CA . GLU A 1 92 ? 12.170 4.809 4.651 1.00 94.69 92 GLU A CA 1
ATOM 697 C C . GLU A 1 92 ? 12.323 6.271 5.081 1.00 94.69 92 GLU A C 1
ATOM 699 O O . GLU A 1 92 ? 11.551 6.754 5.901 1.00 94.69 92 GLU A O 1
ATOM 704 N N . GLU A 1 93 ? 13.296 7.001 4.525 1.00 95.81 93 GLU A N 1
ATOM 705 C CA . GLU A 1 93 ? 13.511 8.417 4.852 1.00 95.81 93 GLU A CA 1
ATOM 706 C C . GLU A 1 93 ? 12.336 9.278 4.368 1.00 95.81 93 GLU A C 1
ATOM 708 O O . GLU A 1 93 ? 11.891 10.169 5.090 1.00 95.81 93 GLU A O 1
ATOM 713 N N . VAL A 1 94 ? 11.797 8.972 3.184 1.00 96.81 94 VAL A N 1
ATOM 714 C CA . VAL A 1 94 ? 10.624 9.653 2.622 1.00 96.81 94 VAL A CA 1
ATOM 715 C C . VAL A 1 94 ? 9.386 9.440 3.496 1.00 96.81 94 VAL A C 1
ATOM 717 O O . VAL A 1 94 ? 8.762 10.413 3.914 1.00 96.81 94 VAL A O 1
ATOM 720 N N . ILE A 1 95 ? 9.051 8.187 3.817 1.00 95.38 95 ILE A N 1
ATOM 721 C CA . ILE A 1 95 ? 7.873 7.863 4.636 1.00 95.38 95 ILE A CA 1
ATOM 722 C C . ILE A 1 95 ? 8.027 8.441 6.042 1.00 95.38 95 ILE A C 1
ATOM 724 O O . ILE A 1 95 ? 7.087 9.043 6.559 1.00 95.38 95 ILE A O 1
ATOM 728 N N . ASN A 1 96 ? 9.216 8.333 6.645 1.00 94.81 96 ASN A N 1
ATOM 729 C CA . ASN A 1 96 ? 9.466 8.889 7.973 1.00 94.81 96 ASN A CA 1
ATOM 730 C C . ASN A 1 96 ? 9.299 10.412 8.013 1.00 94.81 96 ASN A C 1
ATOM 732 O O . ASN A 1 96 ? 8.799 10.936 9.008 1.00 94.81 96 ASN A O 1
ATOM 736 N N . GLY A 1 97 ? 9.688 11.115 6.945 1.00 95.50 97 GLY A N 1
ATOM 737 C CA . GLY A 1 97 ? 9.513 12.562 6.830 1.00 95.50 97 GLY A CA 1
ATOM 738 C C . GLY A 1 97 ? 8.054 13.011 6.706 1.00 95.50 97 GLY A C 1
ATOM 739 O O . GLY A 1 97 ? 7.756 14.155 7.039 1.00 95.50 97 GLY A O 1
ATOM 740 N N . ILE A 1 98 ? 7.158 12.128 6.254 1.00 95.50 98 ILE A N 1
ATOM 741 C CA . ILE A 1 98 ? 5.739 12.440 6.029 1.00 95.50 98 ILE A CA 1
ATOM 742 C C . ILE A 1 98 ? 4.853 11.939 7.179 1.00 95.50 98 ILE A C 1
ATOM 744 O O . ILE A 1 98 ? 3.980 12.677 7.623 1.00 95.50 98 ILE A O 1
ATOM 748 N N . MET A 1 99 ? 5.055 10.702 7.647 1.00 94.69 99 MET A N 1
ATOM 749 C CA . MET A 1 99 ? 4.166 10.034 8.614 1.00 94.69 99 MET A CA 1
ATOM 750 C C . MET A 1 99 ? 4.885 9.019 9.523 1.00 94.69 99 MET A C 1
ATOM 752 O O . MET A 1 99 ? 4.350 7.962 9.866 1.00 94.69 99 MET A O 1
ATOM 756 N N . GLY A 1 100 ? 6.148 9.279 9.876 1.00 92.75 100 GLY A N 1
ATOM 757 C CA . GLY A 1 100 ? 6.970 8.313 10.615 1.00 92.75 100 GLY A CA 1
ATOM 758 C C . GLY A 1 100 ? 6.429 7.933 11.999 1.00 92.75 100 GLY A C 1
ATOM 759 O O . GLY A 1 100 ? 6.620 6.798 12.439 1.00 92.75 100 GLY A O 1
ATOM 760 N N . ALA A 1 101 ? 5.749 8.854 12.691 1.00 94.50 101 ALA A N 1
ATOM 761 C CA . ALA A 1 101 ? 5.184 8.583 14.013 1.00 94.50 101 ALA A CA 1
ATOM 762 C C . ALA A 1 101 ? 3.978 7.641 13.912 1.00 94.50 101 ALA A C 1
ATOM 764 O O . ALA A 1 101 ? 3.936 6.612 14.588 1.00 94.50 101 ALA A O 1
ATOM 765 N N . GLU A 1 102 ? 3.059 7.960 13.007 1.00 94.00 102 GLU A N 1
ATOM 766 C CA . GLU A 1 102 ? 1.848 7.202 12.715 1.00 94.00 102 GLU A CA 1
ATOM 767 C C . GLU A 1 102 ? 2.195 5.805 12.201 1.00 94.00 102 GLU A C 1
ATOM 769 O O . GLU A 1 102 ? 1.626 4.804 12.638 1.00 94.00 102 GLU A O 1
ATOM 774 N N . PHE A 1 103 ? 3.186 5.718 11.311 1.00 89.56 103 PHE A N 1
ATOM 775 C CA . PHE A 1 103 ? 3.631 4.444 10.763 1.00 89.56 103 PHE A CA 1
ATOM 776 C C . PHE A 1 103 ? 4.239 3.531 11.838 1.00 89.56 103 PHE A C 1
ATOM 778 O O . PHE A 1 103 ? 3.972 2.328 11.872 1.00 89.56 103 PHE A O 1
ATOM 785 N N . LYS A 1 104 ? 5.015 4.104 12.766 1.00 92.00 104 LYS A N 1
ATOM 786 C CA . LYS A 1 104 ? 5.586 3.364 13.897 1.00 92.00 104 LYS A CA 1
ATOM 787 C C . LYS A 1 104 ? 4.513 2.866 14.867 1.00 92.00 104 LYS A C 1
ATOM 789 O O . LYS A 1 104 ? 4.647 1.757 15.379 1.00 92.00 104 LYS A O 1
ATOM 794 N N . GLU A 1 105 ? 3.494 3.676 15.141 1.00 93.81 105 GLU A N 1
ATOM 795 C CA . GLU A 1 105 ? 2.378 3.301 16.018 1.00 93.81 105 GLU A CA 1
ATOM 796 C C . GLU A 1 105 ? 1.547 2.158 15.424 1.00 93.81 105 GLU A C 1
ATOM 798 O O . GLU A 1 105 ? 1.188 1.222 16.137 1.00 93.81 105 GLU A O 1
ATOM 803 N N . LEU A 1 106 ? 1.313 2.195 14.110 1.00 90.94 106 LEU A N 1
ATOM 804 C CA . LEU A 1 106 ? 0.534 1.189 13.393 1.00 90.94 106 LEU A CA 1
ATOM 805 C C . LEU A 1 106 ? 1.174 -0.211 13.423 1.00 90.94 106 LEU A C 1
ATOM 807 O O . LEU A 1 106 ? 0.467 -1.217 13.403 1.00 90.94 106 LEU A O 1
ATOM 811 N N . GLY A 1 107 ? 2.509 -0.294 13.449 1.00 92.44 107 GLY A N 1
ATOM 812 C CA . GLY A 1 107 ? 3.240 -1.560 13.582 1.00 92.44 107 GLY A CA 1
ATOM 813 C C . GLY A 1 107 ? 3.148 -2.504 12.373 1.00 92.44 107 GLY A C 1
ATOM 814 O O . GLY A 1 107 ? 3.553 -3.662 12.470 1.00 92.44 107 GLY A O 1
ATOM 815 N N . VAL A 1 108 ? 2.636 -2.029 11.235 1.00 94.44 108 VAL A N 1
ATOM 816 C CA . VAL A 1 108 ? 2.572 -2.790 9.979 1.00 94.44 108 VAL A CA 1
ATOM 817 C C . VAL A 1 108 ? 3.960 -2.826 9.318 1.00 94.44 108 VAL A C 1
ATOM 819 O O . VAL A 1 108 ? 4.617 -1.788 9.243 1.00 94.44 108 VAL A O 1
ATOM 822 N N . PRO A 1 109 ? 4.435 -3.980 8.807 1.00 95.06 109 PRO A N 1
ATOM 823 C CA . PRO A 1 109 ? 5.730 -4.062 8.135 1.00 95.06 109 PRO A CA 1
ATOM 824 C C . PRO A 1 109 ? 5.822 -3.158 6.899 1.00 95.06 109 PRO A C 1
ATOM 826 O O . PRO A 1 109 ? 4.921 -3.155 6.058 1.00 95.06 109 PRO A O 1
ATOM 829 N N . LEU A 1 110 ? 6.947 -2.452 6.755 1.00 94.19 110 LEU A N 1
ATOM 830 C CA . LEU A 1 110 ? 7.332 -1.747 5.531 1.00 94.19 110 LEU A CA 1
ATOM 831 C C . LEU A 1 110 ? 8.364 -2.569 4.766 1.00 94.19 110 LEU A C 1
ATOM 833 O O . LEU A 1 110 ? 9.358 -3.010 5.335 1.00 94.19 110 LEU A O 1
ATOM 837 N N . ILE A 1 111 ? 8.125 -2.751 3.474 1.00 94.12 111 ILE A N 1
ATOM 838 C CA . ILE A 1 111 ? 9.011 -3.447 2.548 1.00 94.12 111 ILE A CA 1
ATOM 839 C C . ILE A 1 111 ? 9.451 -2.422 1.509 1.00 94.12 111 ILE A C 1
ATOM 841 O O . ILE A 1 111 ? 8.613 -1.869 0.790 1.00 94.12 111 ILE A O 1
ATOM 845 N N . THR A 1 112 ? 10.752 -2.176 1.422 1.00 94.06 112 THR A N 1
ATOM 846 C CA . THR A 1 112 ? 11.305 -1.107 0.581 1.00 94.06 112 THR A CA 1
ATOM 847 C C . THR A 1 112 ? 12.170 -1.645 -0.548 1.00 94.06 112 THR A C 1
ATOM 849 O O . THR A 1 112 ? 12.465 -2.839 -0.625 1.00 94.06 112 THR A O 1
ATOM 852 N N . GLU A 1 113 ? 12.656 -0.750 -1.406 1.00 90.12 113 GLU A N 1
ATOM 853 C CA . GLU A 1 113 ? 13.628 -1.041 -2.459 1.00 90.12 113 GLU A CA 1
ATOM 854 C C . GLU A 1 113 ? 14.869 -1.799 -1.972 1.00 90.12 113 GLU A C 1
ATOM 856 O O . GLU A 1 113 ? 15.490 -2.509 -2.767 1.00 90.12 113 GLU A O 1
ATOM 861 N N . GLN A 1 114 ? 15.220 -1.677 -0.687 1.00 88.44 114 GLN A N 1
ATOM 862 C CA . GLN A 1 114 ? 16.352 -2.377 -0.077 1.00 88.44 114 GLN A CA 1
ATOM 863 C C . GLN A 1 114 ? 16.066 -3.873 0.141 1.00 88.44 114 GLN A C 1
ATOM 865 O O . GLN A 1 114 ? 16.984 -4.692 0.071 1.00 88.44 114 GLN A O 1
ATOM 870 N N . ASP A 1 115 ? 14.799 -4.244 0.329 1.00 88.88 115 ASP A N 1
ATOM 871 C CA . ASP A 1 115 ? 14.355 -5.625 0.552 1.00 88.88 115 ASP A CA 1
ATOM 872 C C . ASP A 1 115 ? 14.054 -6.366 -0.758 1.00 88.88 115 ASP A C 1
ATOM 874 O O . ASP A 1 115 ? 13.872 -7.591 -0.788 1.00 88.88 115 ASP A O 1
ATOM 878 N N . PHE A 1 116 ? 13.956 -5.633 -1.869 1.00 90.38 116 PHE A N 1
ATOM 879 C CA . PHE A 1 116 ? 13.468 -6.176 -3.128 1.00 90.38 116 PHE A CA 1
ATOM 880 C C . PHE A 1 116 ? 14.481 -7.122 -3.775 1.00 90.38 116 PHE A C 1
ATOM 882 O O . PHE A 1 116 ? 15.444 -6.727 -4.433 1.00 90.38 116 PHE A O 1
ATOM 889 N N . LYS A 1 117 ? 14.177 -8.419 -3.707 1.00 92.25 117 LYS A N 1
ATOM 890 C CA . LYS A 1 117 ? 14.709 -9.407 -4.649 1.00 92.25 117 LYS A CA 1
ATOM 891 C C . LYS A 1 117 ? 13.874 -9.354 -5.915 1.00 92.25 117 LYS A C 1
ATOM 893 O O . LYS A 1 117 ? 12.676 -9.594 -5.866 1.00 92.25 117 LYS A O 1
ATOM 898 N N . TYR A 1 118 ? 14.481 -9.033 -7.049 1.00 92.25 118 TYR A N 1
ATOM 899 C CA . TYR A 1 118 ? 13.743 -8.914 -8.303 1.00 92.25 118 TYR A CA 1
ATOM 900 C C . TYR A 1 118 ? 13.688 -10.235 -9.063 1.00 92.25 118 TYR A C 1
ATOM 902 O O . TYR A 1 118 ? 14.715 -10.874 -9.296 1.00 92.25 118 TYR A O 1
ATOM 910 N N . LYS A 1 119 ? 12.501 -10.575 -9.566 1.00 94.25 119 LYS A N 1
ATOM 911 C CA . LYS A 1 119 ? 12.308 -11.622 -10.571 1.00 94.25 119 LYS A CA 1
ATOM 912 C C . LYS A 1 119 ? 12.044 -10.969 -11.921 1.00 94.25 119 LYS A C 1
ATOM 914 O O . LYS A 1 119 ? 11.269 -10.020 -12.032 1.00 94.25 119 LYS A O 1
ATOM 919 N N . THR A 1 120 ? 12.715 -11.468 -12.955 1.00 95.38 120 THR A N 1
ATOM 920 C CA . THR A 1 120 ? 12.431 -11.044 -14.330 1.00 95.38 120 THR A CA 1
ATOM 921 C C . THR A 1 120 ? 11.276 -11.874 -14.865 1.00 95.38 120 THR A C 1
ATOM 923 O O . THR A 1 120 ? 11.356 -13.101 -14.873 1.00 95.38 120 THR A O 1
ATOM 926 N N . ILE A 1 121 ? 10.228 -11.206 -15.330 1.00 94.38 121 ILE A N 1
ATOM 927 C CA . ILE A 1 121 ? 9.095 -11.832 -16.008 1.00 94.38 121 ILE A CA 1
ATOM 928 C C . ILE A 1 121 ? 9.277 -11.626 -17.509 1.00 94.38 121 ILE A C 1
ATOM 930 O O . ILE A 1 121 ? 9.482 -10.497 -17.969 1.00 94.38 121 ILE A O 1
ATOM 934 N N . ASP A 1 122 ? 9.213 -12.716 -18.271 1.00 95.50 122 ASP A N 1
ATOM 935 C CA . ASP A 1 122 ? 9.179 -12.664 -19.731 1.00 95.50 122 ASP A CA 1
ATOM 936 C C . ASP A 1 122 ? 7.746 -12.391 -20.198 1.00 95.50 122 ASP A C 1
ATOM 938 O O . ASP A 1 122 ? 6.939 -13.297 -20.391 1.00 95.50 122 ASP A O 1
ATOM 942 N N . LEU A 1 123 ? 7.423 -11.110 -20.362 1.00 95.81 123 LEU A N 1
ATOM 943 C CA . LEU A 1 123 ? 6.110 -10.682 -20.834 1.00 95.81 123 LEU A CA 1
ATOM 944 C C . LEU A 1 123 ? 5.888 -11.024 -22.311 1.00 95.81 123 LEU A C 1
ATOM 946 O O . LEU A 1 123 ? 4.744 -11.197 -22.725 1.00 95.81 123 LEU A O 1
ATOM 950 N N . LYS A 1 124 ? 6.953 -11.158 -23.116 1.00 95.94 124 LYS A N 1
ATOM 951 C CA . LYS A 1 124 ? 6.822 -11.585 -24.517 1.00 95.94 124 LYS A CA 1
ATOM 952 C C . LYS A 1 124 ? 6.246 -12.995 -24.588 1.00 95.94 124 LYS A C 1
ATOM 954 O O . LYS A 1 124 ? 5.362 -13.235 -25.406 1.00 95.94 124 LYS A O 1
ATOM 959 N N . ALA A 1 125 ? 6.718 -13.897 -23.728 1.00 96.19 125 ALA A N 1
ATOM 960 C CA . ALA A 1 125 ? 6.170 -15.247 -23.618 1.00 96.19 125 ALA A CA 1
ATOM 961 C C . ALA A 1 125 ? 4.691 -15.254 -23.179 1.00 96.19 125 ALA A C 1
ATOM 963 O O . ALA A 1 125 ? 3.957 -16.168 -23.539 1.00 96.19 125 ALA A O 1
ATOM 964 N N . LEU A 1 126 ? 4.243 -14.211 -22.469 1.00 94.50 126 LEU A N 1
ATOM 965 C CA . LEU A 1 126 ? 2.850 -13.999 -22.052 1.00 94.50 126 LEU A CA 1
ATOM 966 C C . LEU A 1 126 ? 2.012 -13.197 -23.069 1.00 94.50 126 LEU A C 1
ATOM 968 O O . LEU A 1 126 ? 0.885 -12.813 -22.771 1.00 94.50 126 LEU A O 1
ATOM 972 N N . GLY A 1 127 ? 2.545 -12.926 -24.266 1.00 96.12 127 GLY A N 1
ATOM 973 C CA . GLY A 1 127 ? 1.815 -12.247 -25.340 1.00 96.12 127 GLY A CA 1
ATOM 974 C C . GLY A 1 127 ? 1.842 -10.716 -25.290 1.00 96.12 127 GLY A C 1
ATOM 975 O O . GLY A 1 127 ? 1.087 -10.076 -26.018 1.00 96.12 127 GLY A O 1
ATOM 976 N N . ALA A 1 128 ? 2.707 -10.098 -24.481 1.00 96.81 128 ALA A N 1
ATOM 977 C CA . ALA A 1 128 ? 2.783 -8.640 -24.412 1.00 96.81 128 ALA A CA 1
ATOM 978 C C . ALA A 1 128 ? 3.278 -8.011 -25.725 1.00 96.81 128 ALA A C 1
ATOM 980 O O . ALA A 1 128 ? 4.304 -8.406 -26.295 1.00 96.81 128 ALA A O 1
ATOM 981 N N . GLU A 1 129 ? 2.585 -6.964 -26.176 1.00 96.38 129 GLU A N 1
ATOM 982 C CA . GL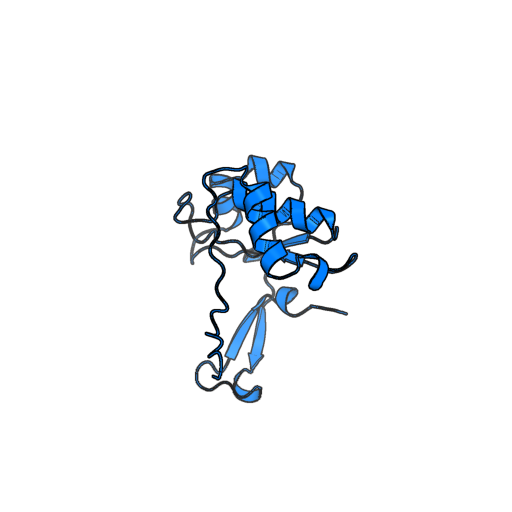U A 1 129 ? 2.853 -6.281 -27.447 1.00 96.38 129 GLU A CA 1
ATOM 983 C C . GLU A 1 129 ? 4.041 -5.309 -27.371 1.00 96.38 129 GLU A C 1
ATOM 985 O O . GLU A 1 129 ? 4.872 -5.297 -28.280 1.00 96.38 129 GLU A O 1
ATOM 990 N N . TYR A 1 130 ? 4.203 -4.584 -26.260 1.00 96.06 130 TYR A N 1
ATOM 991 C CA . TYR A 1 130 ? 5.198 -3.508 -26.138 1.00 96.06 130 TYR A CA 1
ATOM 992 C C . TYR A 1 130 ? 6.355 -3.870 -25.200 1.00 96.06 130 TYR A C 1
ATOM 994 O O . TYR A 1 130 ? 7.476 -4.112 -25.652 1.00 96.06 130 TYR A O 1
ATOM 1002 N N . ILE A 1 131 ? 6.097 -3.967 -23.894 1.00 95.75 131 ILE A N 1
ATOM 1003 C CA . ILE A 1 131 ? 7.123 -4.305 -22.901 1.00 95.75 131 ILE A CA 1
ATOM 1004 C C . ILE A 1 131 ? 7.344 -5.819 -22.915 1.00 95.75 131 ILE A C 1
ATOM 1006 O O . ILE A 1 131 ? 6.433 -6.591 -22.639 1.00 95.75 131 ILE A O 1
ATOM 1010 N N . LYS A 1 132 ? 8.562 -6.254 -23.253 1.00 96.25 132 LYS A N 1
ATOM 1011 C CA . LYS A 1 132 ? 8.897 -7.681 -23.424 1.00 96.25 132 LYS A CA 1
ATOM 1012 C C . LYS A 1 132 ? 9.426 -8.342 -22.161 1.00 96.25 132 LYS A C 1
ATOM 1014 O O . LYS A 1 132 ? 9.301 -9.551 -22.009 1.00 96.25 132 LYS A O 1
ATOM 1019 N N . LYS A 1 133 ? 10.027 -7.560 -21.268 1.00 96.62 133 LYS A N 1
ATOM 1020 C CA . LYS A 1 133 ? 10.567 -8.021 -19.991 1.00 96.62 133 LYS A CA 1
ATOM 1021 C C . LYS A 1 133 ? 10.347 -6.948 -18.945 1.00 96.62 133 LYS A C 1
ATOM 1023 O O . LYS A 1 133 ? 10.515 -5.767 -19.236 1.00 96.62 133 LYS A O 1
ATOM 1028 N N . VAL A 1 134 ? 10.024 -7.373 -17.736 1.00 94.88 134 VAL A N 1
ATOM 1029 C CA . VAL A 1 134 ? 9.864 -6.491 -16.580 1.00 94.88 134 VAL A CA 1
ATOM 1030 C C . VAL A 1 134 ? 10.507 -7.145 -15.367 1.00 94.88 134 VAL A C 1
ATOM 1032 O O . VAL A 1 134 ? 10.550 -8.372 -15.266 1.00 94.88 134 VAL A O 1
ATOM 1035 N N . LYS A 1 135 ? 11.042 -6.327 -14.465 1.00 92.31 135 LYS A N 1
ATOM 1036 C CA . LYS A 1 135 ? 11.514 -6.777 -13.158 1.00 92.31 135 LYS A CA 1
ATOM 1037 C C . LYS A 1 135 ? 10.472 -6.383 -12.126 1.00 92.31 135 LYS A C 1
ATOM 1039 O O . LYS A 1 135 ? 10.154 -5.204 -12.024 1.00 92.31 135 LYS A O 1
ATOM 1044 N N . PHE A 1 136 ? 9.980 -7.355 -11.372 1.00 90.25 136 PHE A N 1
ATOM 1045 C CA . PHE A 1 136 ? 9.089 -7.116 -10.241 1.00 90.25 136 PHE A CA 1
ATOM 1046 C C . PHE A 1 136 ? 9.748 -7.593 -8.948 1.00 90.25 136 PHE A C 1
ATOM 1048 O O . PHE A 1 136 ? 10.471 -8.597 -8.987 1.00 90.25 136 PHE A O 1
ATOM 1055 N N . PRO A 1 137 ? 9.512 -6.908 -7.814 1.00 90.19 137 PRO A N 1
ATOM 1056 C CA . PRO A 1 137 ? 9.807 -7.463 -6.502 1.00 90.19 137 PRO A CA 1
ATOM 1057 C C . PRO A 1 137 ? 9.153 -8.839 -6.380 1.00 90.19 137 PRO A C 1
ATOM 1059 O O . PRO A 1 137 ? 7.952 -8.987 -6.596 1.00 90.19 137 PRO A O 1
ATOM 1062 N N . GLN A 1 138 ? 9.952 -9.851 -6.060 1.00 90.19 138 GLN A N 1
ATOM 1063 C CA . GLN A 1 138 ? 9.521 -11.242 -6.006 1.00 90.19 138 GLN A CA 1
ATOM 1064 C C . GLN A 1 138 ? 8.361 -11.422 -5.023 1.00 90.19 138 GLN A C 1
ATOM 1066 O O . GLN A 1 138 ? 7.432 -12.156 -5.320 1.00 90.19 138 GLN A O 1
ATOM 1071 N N . ARG A 1 139 ? 8.344 -10.650 -3.932 1.00 86.19 139 ARG A N 1
ATOM 1072 C CA . ARG A 1 139 ? 7.268 -10.663 -2.936 1.00 86.19 139 ARG A CA 1
ATOM 1073 C C . ARG A 1 139 ? 5.882 -10.310 -3.495 1.00 86.19 139 ARG A C 1
ATOM 1075 O O . ARG A 1 139 ? 4.896 -10.761 -2.943 1.00 86.19 139 ARG A O 1
ATOM 1082 N N . ILE A 1 140 ? 5.799 -9.557 -4.597 1.00 86.88 140 ILE A N 1
ATOM 1083 C CA . ILE A 1 140 ? 4.528 -9.290 -5.302 1.00 86.88 140 ILE A CA 1
ATOM 1084 C C . ILE A 1 140 ? 4.070 -10.514 -6.110 1.00 86.88 140 ILE A C 1
ATOM 1086 O O . ILE A 1 140 ? 2.895 -10.651 -6.421 1.00 86.88 140 ILE A O 1
ATOM 1090 N N . LEU A 1 141 ? 5.003 -11.386 -6.495 1.00 86.00 141 LEU A N 1
ATOM 1091 C CA . LEU A 1 141 ? 4.747 -12.564 -7.324 1.00 86.00 141 LEU A CA 1
ATOM 1092 C C . LEU A 1 141 ? 4.560 -13.839 -6.504 1.00 86.00 141 LEU A C 1
ATOM 1094 O O . LEU A 1 141 ? 4.005 -14.802 -7.021 1.00 86.00 141 LEU A O 1
ATOM 1098 N N . ASP A 1 142 ? 5.036 -13.850 -5.262 1.00 80.31 142 ASP A N 1
ATOM 1099 C CA . ASP A 1 142 ? 4.909 -14.964 -4.322 1.00 80.31 142 ASP A CA 1
ATOM 1100 C C . ASP A 1 142 ? 3.509 -14.973 -3.667 1.00 80.31 142 ASP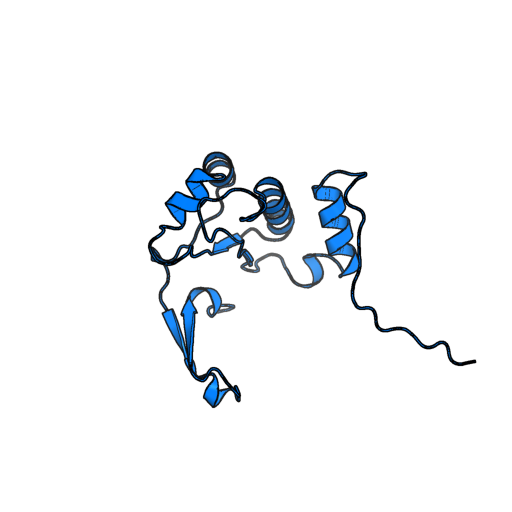 A C 1
ATOM 1102 O O . ASP A 1 142 ? 3.367 -15.198 -2.468 1.00 80.31 142 ASP A O 1
ATOM 1106 N N . THR A 1 143 ? 2.462 -14.685 -4.447 1.00 60.09 143 THR A N 1
ATOM 1107 C CA . THR A 1 143 ? 1.071 -14.769 -3.995 1.00 60.09 143 THR A CA 1
ATOM 1108 C C . THR A 1 143 ? 0.637 -16.232 -4.051 1.00 60.09 143 THR A C 1
ATOM 1110 O O . THR A 1 143 ? 0.464 -16.771 -5.143 1.00 60.09 143 THR A O 1
ATOM 1113 N N . GLU A 1 144 ? 0.480 -16.832 -2.871 1.00 53.16 144 GLU A N 1
ATOM 1114 C CA . GLU A 1 144 ? 0.083 -18.226 -2.604 1.00 53.16 144 GLU A CA 1
ATOM 1115 C C . GLU A 1 144 ? 1.157 -19.296 -2.891 1.00 53.16 144 GLU A C 1
ATOM 1117 O O . GLU A 1 144 ? 1.402 -19.706 -4.029 1.00 53.16 144 GLU A O 1
ATOM 1122 N N . ALA A 1 145 ? 1.764 -19.780 -1.801 1.00 39.56 145 ALA A N 1
ATOM 1123 C CA . ALA A 1 145 ? 2.308 -21.131 -1.680 1.00 39.56 145 ALA A CA 1
ATOM 1124 C C . ALA A 1 145 ? 1.342 -21.981 -0.847 1.00 39.56 145 ALA A C 1
ATOM 1126 O O . ALA A 1 145 ? 0.745 -21.410 0.096 1.00 39.56 145 ALA A O 1
#